Protein AF-A1KTF4-F1 (afdb_monomer)

Sequence (128 aa):
MEKQDNITPPHYRSRAVECIEFTERLNFCMGNAFKYVWRHREKNGAEDLKKARWYLQRQLDSCAVMHLLEPEEYAELMDGLEKCELDDLMQHVLEEILYHAFFESEDSLLAAMCGVSELLKGYGDERT

Mean predicted aligned error: 6.9 Å

Nearest PDB structures (foldseek):
  8dt0-assembly1_A  TM=4.438E-01  e=9.058E-01  synthetic construct
  4epz-assembly1_A  TM=2.533E-01  e=3.432E+00  Bacteroides uniformis ATCC 8492
  3sxz-assembly1_B  TM=2.725E-01  e=6.861E+00  Thermotoga maritima

Organism: Neisseria meningitidis serogroup C / serotype 2a (strain ATCC 700532 / DSM 15464 / FAM18) (NCBI:txid272831)

Radius of gyration: 15.14 Å; Cα contacts (8 Å, |Δi|>4): 137; chains: 1; bounding box: 43×28×47 Å

pLDDT: mean 86.76, std 17.38, range [38.34, 98.5]

Structure (mmCIF, N/CA/C/O backbone):
data_AF-A1KTF4-F1
#
_entry.id   AF-A1KTF4-F1
#
loop_
_atom_site.group_PDB
_atom_site.id
_atom_site.type_symbol
_atom_site.label_atom_id
_atom_site.label_alt_id
_atom_site.label_comp_id
_atom_site.label_asym_id
_atom_site.label_entity_id
_atom_site.label_seq_id
_atom_site.pdbx_PDB_ins_code
_atom_site.Cartn_x
_atom_site.Cartn_y
_atom_site.Cartn_z
_atom_site.occupancy
_atom_site.B_iso_or_equiv
_atom_site.auth_seq_id
_atom_site.auth_comp_id
_atom_site.auth_asym_id
_atom_site.auth_atom_id
_atom_site.pdbx_PDB_model_num
ATOM 1 N N . MET A 1 1 ? -28.112 -9.277 -27.256 1.00 38.34 1 MET A N 1
ATOM 2 C CA . MET A 1 1 ? -28.042 -9.234 -25.782 1.00 38.34 1 MET A CA 1
ATOM 3 C C . MET A 1 1 ? -26.639 -9.654 -25.414 1.00 38.34 1 MET A C 1
ATOM 5 O O . MET A 1 1 ? -26.333 -10.838 -25.483 1.00 38.34 1 MET A O 1
ATOM 9 N N . GLU A 1 2 ? -25.767 -8.683 -25.173 1.00 41.66 2 GLU A N 1
ATOM 10 C CA . GLU A 1 2 ? -24.414 -8.958 -24.695 1.00 41.66 2 GLU A CA 1
ATOM 11 C C . GLU A 1 2 ? -24.505 -9.407 -23.237 1.00 41.66 2 GLU A C 1
ATOM 13 O O . GLU A 1 2 ? -25.275 -8.850 -22.451 1.00 41.66 2 GLU A O 1
ATOM 18 N N . LYS A 1 3 ? -23.805 -10.493 -22.906 1.00 43.25 3 LYS A N 1
ATOM 19 C CA . LYS A 1 3 ? -23.737 -11.006 -21.540 1.00 43.25 3 LYS A CA 1
ATOM 20 C C . LYS A 1 3 ? -22.962 -9.995 -20.704 1.00 43.25 3 LYS A C 1
ATOM 22 O O . LYS A 1 3 ? -21.840 -9.644 -21.043 1.00 43.25 3 LYS A O 1
ATOM 27 N N . GLN A 1 4 ? -23.579 -9.535 -19.626 1.00 43.78 4 GLN A N 1
ATOM 28 C CA . GLN A 1 4 ? -22.914 -8.713 -18.632 1.00 43.78 4 GLN A CA 1
ATOM 29 C C . GLN A 1 4 ? -21.972 -9.609 -17.825 1.00 43.78 4 GLN A C 1
ATOM 31 O O . GLN A 1 4 ? -22.422 -10.412 -17.005 1.00 43.78 4 GLN A O 1
ATOM 36 N N . ASP A 1 5 ? -20.674 -9.499 -18.095 1.00 44.06 5 ASP A N 1
ATOM 37 C CA . ASP A 1 5 ? -19.647 -10.178 -17.317 1.00 44.06 5 ASP A CA 1
ATOM 38 C C . ASP A 1 5 ? -19.582 -9.543 -15.925 1.00 44.06 5 ASP A C 1
ATOM 40 O O . ASP A 1 5 ? -19.057 -8.453 -15.709 1.00 44.06 5 ASP A O 1
ATOM 44 N N . ASN A 1 6 ? -20.142 -10.256 -14.950 1.00 50.16 6 ASN A N 1
ATOM 45 C CA . ASN A 1 6 ? -20.240 -9.865 -13.541 1.00 50.16 6 ASN A CA 1
ATOM 46 C C . ASN A 1 6 ? -18.877 -9.843 -12.807 1.00 50.16 6 ASN A C 1
ATOM 48 O O . ASN A 1 6 ? -18.820 -9.817 -11.581 1.00 50.16 6 ASN A O 1
ATOM 52 N N . ILE A 1 7 ? -17.778 -9.924 -13.560 1.00 58.25 7 ILE A N 1
ATOM 53 C CA . ILE A 1 7 ? -16.398 -9.985 -13.069 1.00 58.25 7 ILE A CA 1
ATOM 54 C C . ILE A 1 7 ? -15.767 -8.578 -13.087 1.00 58.25 7 ILE A C 1
ATOM 56 O O . ILE A 1 7 ? -14.776 -8.341 -12.401 1.00 58.25 7 ILE A O 1
ATOM 60 N N . THR A 1 8 ? -16.383 -7.607 -13.776 1.00 48.34 8 THR A N 1
ATOM 61 C CA . THR A 1 8 ? -15.905 -6.215 -13.836 1.00 48.34 8 THR A CA 1
ATOM 62 C C . THR A 1 8 ? -17.082 -5.247 -13.650 1.00 48.34 8 THR A C 1
ATOM 64 O O . THR A 1 8 ? -17.679 -4.790 -14.627 1.00 48.34 8 THR A O 1
ATOM 67 N N . PRO A 1 9 ? -17.501 -4.948 -12.403 1.00 51.56 9 PRO A N 1
ATOM 68 C CA . PRO A 1 9 ? -18.578 -3.994 -12.163 1.00 51.56 9 PRO A CA 1
ATOM 69 C C . PRO A 1 9 ? -18.222 -2.618 -12.762 1.00 51.56 9 PRO A C 1
ATOM 71 O O . PRO A 1 9 ? -17.093 -2.163 -12.578 1.00 51.56 9 PRO A O 1
ATOM 74 N N . PRO A 1 10 ? -19.164 -1.903 -13.406 1.00 43.50 10 PRO A N 1
ATOM 75 C CA . PRO A 1 10 ? -18.920 -0.623 -14.091 1.00 43.50 10 PRO A CA 1
ATOM 76 C C . PRO A 1 10 ? -18.583 0.560 -13.158 1.00 43.50 10 PRO A C 1
ATOM 78 O O . PRO A 1 10 ? -18.603 1.712 -13.581 1.00 43.50 10 PRO A O 1
ATOM 81 N N . HIS A 1 11 ? -18.274 0.294 -11.889 1.00 48.31 11 HIS A N 1
ATOM 82 C CA . HIS A 1 11 ? -18.048 1.288 -10.837 1.00 48.31 11 HIS A CA 1
ATOM 83 C C . HIS A 1 11 ? -16.564 1.452 -10.467 1.00 48.31 11 HIS A C 1
ATOM 85 O O . HIS A 1 11 ? -16.265 2.137 -9.498 1.00 48.31 11 HIS A O 1
ATOM 91 N N . TYR A 1 12 ? -15.648 0.825 -11.211 1.00 43.69 12 TYR A N 1
ATOM 92 C CA . TYR A 1 12 ? -14.209 0.829 -10.912 1.00 43.69 12 TYR A CA 1
ATOM 93 C C . TYR A 1 12 ? -13.399 1.946 -11.592 1.00 43.69 12 TYR A C 1
ATOM 95 O O . TYR A 1 12 ? -12.274 2.221 -11.193 1.00 43.69 12 TYR A O 1
ATOM 103 N N . ARG A 1 13 ? -14.002 2.705 -12.514 1.00 51.38 13 ARG A N 1
ATOM 104 C CA . ARG A 1 13 ? -13.337 3.836 -13.184 1.00 51.38 13 ARG A CA 1
ATOM 105 C C . ARG A 1 13 ? -13.362 5.130 -12.361 1.00 51.38 13 ARG A C 1
ATOM 107 O O . ARG A 1 13 ? -13.751 6.172 -12.885 1.00 51.38 13 ARG A O 1
ATOM 114 N N . SER A 1 14 ? -13.021 5.082 -11.073 1.00 59.16 14 SER A N 1
ATOM 115 C CA . SER A 1 14 ? -12.800 6.317 -10.299 1.00 59.16 14 SER A CA 1
ATOM 116 C C . SER A 1 14 ? -11.430 6.934 -10.590 1.00 59.16 14 SER A C 1
ATOM 118 O O . SER A 1 14 ? -11.236 8.121 -10.346 1.00 59.16 14 SER A O 1
ATOM 120 N N . ARG A 1 15 ? -10.488 6.147 -11.128 1.00 73.31 15 ARG A N 1
ATOM 121 C CA . ARG A 1 15 ? -9.098 6.549 -11.380 1.00 73.31 15 ARG A CA 1
ATOM 122 C C . ARG A 1 15 ? -8.647 6.172 -12.789 1.00 73.31 15 ARG A C 1
ATOM 124 O O . ARG A 1 15 ? -9.307 5.394 -13.475 1.00 73.31 15 ARG A O 1
ATOM 131 N N . ALA A 1 16 ? -7.525 6.758 -13.209 1.00 77.44 16 ALA A N 1
ATOM 132 C CA . ALA A 1 16 ? -6.927 6.542 -14.527 1.00 77.44 16 ALA A CA 1
ATOM 133 C C . ALA A 1 16 ? -6.431 5.100 -14.742 1.00 77.44 16 ALA A C 1
ATOM 135 O O . ALA A 1 16 ? -6.371 4.648 -15.883 1.00 77.44 16 ALA A O 1
ATOM 136 N N . VAL A 1 17 ? -6.110 4.399 -13.652 1.00 87.12 17 VAL A N 1
ATOM 137 C CA . VAL A 1 17 ? -5.616 3.017 -13.616 1.00 87.12 17 VAL A CA 1
ATOM 138 C C . VAL A 1 17 ? -6.338 2.222 -12.528 1.00 87.12 17 VAL A C 1
ATOM 140 O O . VAL A 1 17 ? -6.842 2.781 -11.548 1.00 87.12 17 VAL A O 1
ATOM 143 N N . GLU A 1 18 ? -6.395 0.907 -12.697 1.00 90.38 18 GLU A N 1
ATOM 144 C CA . GLU A 1 18 ? -7.044 -0.018 -11.777 1.00 90.38 18 GLU A CA 1
ATOM 145 C C . GLU A 1 18 ? -6.076 -0.522 -10.701 1.00 90.38 18 GLU A C 1
ATOM 147 O O . GLU A 1 18 ? -4.905 -0.798 -10.945 1.00 90.38 18 GLU A O 1
ATOM 152 N N . CYS A 1 19 ? -6.591 -0.761 -9.491 1.00 94.12 19 CYS A N 1
ATOM 153 C CA . CYS A 1 19 ? -5.789 -1.284 -8.378 1.00 94.12 19 CYS A CA 1
ATOM 154 C C . CYS A 1 19 ? -5.063 -2.599 -8.721 1.00 94.12 19 CYS A C 1
ATOM 156 O O . CYS A 1 19 ? -3.990 -2.869 -8.180 1.00 94.12 19 CYS A O 1
ATOM 158 N N . ILE A 1 20 ? -5.667 -3.444 -9.566 1.00 94.31 20 ILE A N 1
ATOM 159 C CA . ILE A 1 20 ? -5.103 -4.753 -9.910 1.00 94.31 20 ILE A CA 1
ATOM 160 C C . ILE A 1 20 ? -3.777 -4.624 -10.662 1.00 94.31 20 ILE A C 1
ATOM 162 O O . ILE A 1 20 ? -2.878 -5.409 -10.371 1.00 94.31 20 ILE A O 1
ATOM 166 N N . GLU A 1 21 ? -3.632 -3.592 -11.502 1.00 94.69 21 GLU A N 1
ATOM 167 C CA . GLU A 1 21 ? -2.428 -3.324 -12.301 1.00 94.69 21 GLU A CA 1
ATOM 168 C C . GLU A 1 21 ? -1.198 -3.138 -11.398 1.00 94.69 21 GLU A C 1
ATOM 170 O O . GLU A 1 21 ? -0.097 -3.564 -11.730 1.00 94.69 21 GLU A O 1
ATOM 175 N N . PHE A 1 22 ? -1.386 -2.595 -10.195 1.00 95.69 22 PHE A N 1
ATOM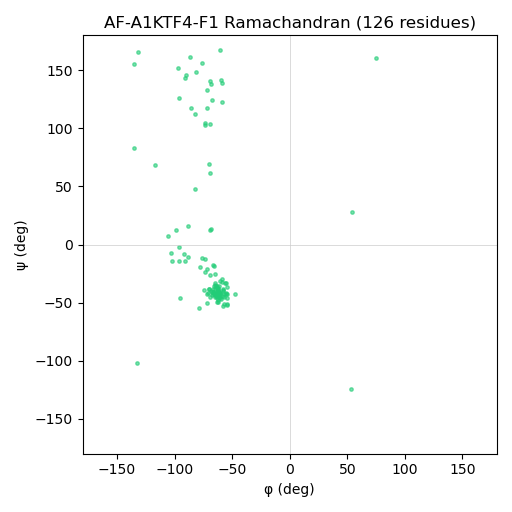 176 C CA . PHE A 1 22 ? -0.331 -2.526 -9.185 1.00 95.69 22 PHE A CA 1
ATOM 177 C C . PHE A 1 22 ? -0.154 -3.866 -8.476 1.00 95.69 22 PHE A C 1
ATOM 179 O O . PHE A 1 22 ? 0.936 -4.423 -8.403 1.00 95.69 22 PHE A O 1
ATOM 186 N N . THR A 1 23 ? -1.241 -4.397 -7.915 1.00 95.94 23 THR A N 1
ATOM 187 C CA . THR A 1 23 ? -1.151 -5.466 -6.910 1.00 95.94 23 THR A CA 1
ATOM 188 C C . THR A 1 23 ? -0.725 -6.820 -7.464 1.00 95.94 23 THR A C 1
ATOM 190 O O . THR A 1 23 ? -0.251 -7.642 -6.687 1.00 95.94 23 THR A O 1
ATOM 193 N N . GLU A 1 24 ? -0.884 -7.062 -8.767 1.00 95.06 24 GLU A N 1
ATOM 194 C CA . GLU A 1 24 ? -0.436 -8.305 -9.407 1.00 95.06 24 GLU A CA 1
ATOM 195 C C . GLU A 1 24 ? 1.088 -8.391 -9.575 1.00 95.06 24 GLU A C 1
ATOM 197 O O . GLU A 1 24 ? 1.626 -9.494 -9.628 1.00 95.06 24 GLU A O 1
ATOM 202 N N . ARG A 1 25 ? 1.775 -7.239 -9.600 1.00 94.81 25 ARG A N 1
ATOM 203 C CA . ARG A 1 25 ? 3.242 -7.124 -9.680 1.00 94.81 25 ARG A CA 1
ATOM 204 C C . ARG A 1 25 ? 3.916 -7.138 -8.305 1.00 94.81 25 ARG A C 1
ATOM 206 O O . ARG A 1 25 ? 5.131 -7.230 -8.193 1.00 94.81 25 ARG A O 1
ATOM 213 N N . LEU A 1 26 ? 3.127 -7.033 -7.238 1.00 94.12 26 LEU A N 1
ATOM 214 C CA . LEU A 1 26 ? 3.619 -6.994 -5.867 1.00 94.12 26 LEU A CA 1
ATOM 215 C C . LEU A 1 26 ? 3.548 -8.377 -5.221 1.00 94.12 26 LEU A C 1
ATOM 217 O O . LEU A 1 26 ? 2.664 -9.189 -5.502 1.00 94.12 26 LEU A O 1
ATOM 221 N N . ASN A 1 27 ? 4.442 -8.623 -4.263 1.00 93.25 27 ASN A N 1
ATOM 222 C CA . ASN A 1 27 ? 4.334 -9.806 -3.417 1.00 93.25 27 ASN A CA 1
ATOM 223 C C . ASN A 1 27 ? 3.010 -9.798 -2.617 1.00 93.25 27 ASN A C 1
ATOM 225 O O . ASN A 1 27 ? 2.318 -8.782 -2.501 1.00 93.25 27 ASN A O 1
ATOM 229 N N . PHE A 1 28 ? 2.660 -10.933 -2.007 1.00 93.75 28 PHE A N 1
ATOM 230 C CA . PHE A 1 28 ? 1.380 -11.075 -1.309 1.00 93.75 28 PHE A CA 1
ATOM 231 C C . PHE A 1 28 ? 1.139 -10.011 -0.223 1.00 93.75 28 PHE A C 1
ATOM 233 O O . PHE A 1 28 ? 0.019 -9.507 -0.108 1.00 93.75 28 PHE A O 1
ATOM 240 N N . CYS A 1 29 ? 2.147 -9.666 0.581 1.00 95.44 29 CYS A N 1
ATOM 241 C CA . CYS A 1 29 ? 1.986 -8.688 1.655 1.00 95.44 29 CYS A CA 1
ATOM 242 C C . CYS A 1 29 ? 1.843 -7.270 1.097 1.00 95.44 29 CYS A C 1
ATOM 244 O O . CYS A 1 29 ? 0.866 -6.592 1.423 1.00 95.44 29 CYS A O 1
ATOM 246 N N . MET A 1 30 ? 2.745 -6.858 0.205 1.00 96.12 30 MET A N 1
ATOM 247 C CA . MET A 1 30 ? 2.745 -5.515 -0.377 1.00 96.12 30 MET A CA 1
ATOM 248 C C . MET A 1 30 ? 1.518 -5.277 -1.256 1.00 96.12 30 MET A C 1
ATOM 250 O O . MET A 1 30 ? 0.857 -4.251 -1.113 1.00 96.12 30 MET A O 1
ATOM 254 N N . GLY A 1 31 ? 1.117 -6.257 -2.070 1.00 96.62 31 GLY A N 1
ATOM 255 C CA . GLY A 1 31 ? -0.098 -6.175 -2.880 1.00 96.62 31 GLY A CA 1
ATOM 256 C C . GLY A 1 31 ? -1.363 -6.053 -2.028 1.00 96.62 31 GLY A C 1
ATOM 257 O O . GLY A 1 31 ? -2.261 -5.267 -2.337 1.00 96.62 31 GLY A O 1
ATOM 258 N N . ASN A 1 32 ? -1.447 -6.770 -0.902 1.00 98.00 32 ASN A N 1
ATOM 259 C CA . ASN A 1 32 ? -2.572 -6.592 0.013 1.00 98.00 32 ASN A CA 1
ATOM 260 C C . ASN A 1 32 ? -2.536 -5.230 0.715 1.00 98.00 32 ASN A C 1
ATOM 262 O O . ASN A 1 32 ? -3.5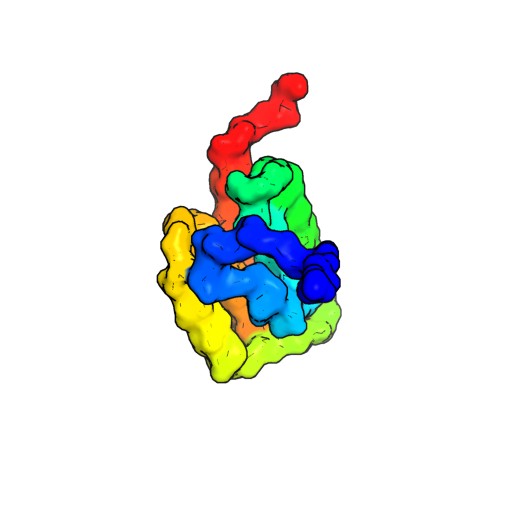80 -4.581 0.780 1.00 98.00 32 ASN A O 1
ATOM 266 N N . ALA A 1 33 ? -1.379 -4.790 1.215 1.00 98.25 33 ALA A N 1
ATOM 267 C CA . ALA A 1 33 ? -1.239 -3.479 1.841 1.00 98.25 33 ALA A CA 1
ATOM 268 C C . ALA A 1 33 ? -1.664 -2.357 0.883 1.00 98.25 33 ALA A C 1
ATOM 270 O O . ALA A 1 33 ? -2.561 -1.580 1.222 1.00 98.25 33 ALA A O 1
ATOM 271 N N . PHE A 1 34 ? -1.121 -2.361 -0.339 1.00 98.31 34 PHE A N 1
ATOM 272 C CA . PHE A 1 34 ? -1.458 -1.420 -1.405 1.00 98.31 34 PHE A CA 1
ATOM 273 C C . PHE A 1 34 ? -2.963 -1.406 -1.673 1.00 98.31 34 PHE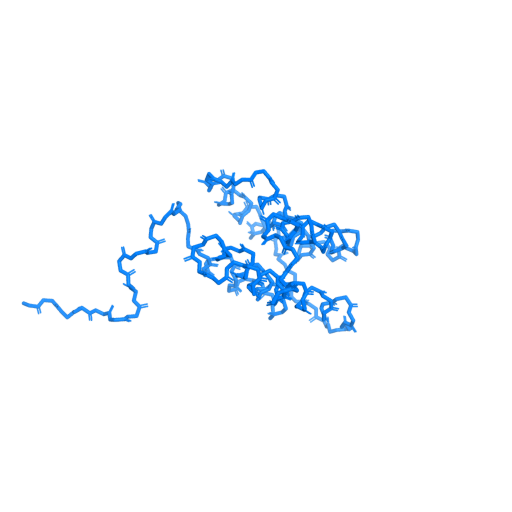 A C 1
ATOM 275 O O . PHE A 1 34 ? -3.601 -0.362 -1.600 1.00 98.31 34 PHE A O 1
ATOM 282 N N . LYS A 1 35 ? -3.569 -2.580 -1.894 1.00 97.94 35 LYS A N 1
ATOM 283 C CA . LYS A 1 35 ? -5.012 -2.725 -2.143 1.00 97.94 35 LYS A CA 1
ATOM 284 C C . LYS A 1 35 ? -5.873 -2.097 -1.051 1.00 97.94 35 LYS A C 1
ATOM 286 O O . LYS A 1 35 ? -6.914 -1.508 -1.344 1.00 97.94 35 LYS A O 1
ATOM 291 N N . TYR A 1 36 ? -5.506 -2.293 0.211 1.00 98.38 36 TYR A N 1
ATOM 292 C CA . TYR A 1 36 ? -6.299 -1.780 1.319 1.00 98.38 36 TYR A CA 1
ATOM 293 C C . TYR A 1 36 ? -6.149 -0.266 1.476 1.00 98.38 36 TYR A C 1
ATOM 295 O O . TYR A 1 36 ? -7.159 0.411 1.657 1.00 98.38 36 TYR A O 1
ATOM 303 N N . VAL A 1 37 ? -4.941 0.282 1.299 1.00 98.12 37 VAL A N 1
ATOM 304 C CA . VAL A 1 37 ? -4.755 1.739 1.196 1.00 98.12 37 VAL A CA 1
ATOM 305 C C . VAL A 1 37 ? -5.534 2.283 -0.004 1.00 98.12 37 VAL A C 1
ATOM 307 O O . VAL A 1 37 ? -6.280 3.242 0.139 1.00 98.12 37 VAL A O 1
ATOM 310 N N . TRP A 1 38 ? -5.483 1.629 -1.164 1.00 96.62 38 TRP A N 1
ATOM 311 C CA . TRP A 1 38 ? -6.192 2.047 -2.376 1.00 96.62 38 TRP A CA 1
ATOM 312 C C . TRP A 1 38 ? -7.705 2.220 -2.175 1.00 96.62 38 TRP A C 1
ATOM 314 O O . TRP A 1 38 ? -8.299 3.177 -2.675 1.00 96.62 38 TRP A O 1
ATOM 324 N N . ARG A 1 39 ? -8.330 1.281 -1.457 1.00 95.19 39 ARG A N 1
ATOM 325 C CA . ARG A 1 39 ? -9.791 1.142 -1.342 1.00 95.19 39 ARG A CA 1
ATOM 326 C C . ARG A 1 39 ? -10.414 1.895 -0.174 1.00 95.19 39 ARG A C 1
ATOM 328 O O . ARG A 1 39 ? -11.637 2.017 -0.147 1.00 95.19 39 ARG A O 1
ATOM 335 N N . HIS A 1 40 ? -9.618 2.352 0.791 1.00 95.12 40 HIS A N 1
ATOM 336 C CA . HIS A 1 40 ? -10.147 2.757 2.092 1.00 95.12 40 HIS A CA 1
ATOM 337 C C . HIS A 1 40 ? -11.208 3.870 1.996 1.00 95.12 40 HIS A C 1
ATOM 339 O O . HIS A 1 40 ? -12.239 3.777 2.655 1.00 95.12 40 HIS A O 1
ATOM 345 N N . ARG A 1 41 ? -11.028 4.857 1.107 1.00 90.75 41 ARG A N 1
ATOM 346 C CA . ARG A 1 41 ? -12.001 5.948 0.898 1.00 90.75 41 ARG A CA 1
ATOM 347 C C . ARG A 1 41 ? -13.309 5.513 0.235 1.00 90.75 41 ARG A C 1
ATOM 349 O O . ARG A 1 41 ? -14.329 6.164 0.417 1.00 90.75 41 ARG A O 1
ATOM 356 N N . GLU A 1 42 ? -13.278 4.440 -0.546 1.00 89.75 42 GLU A N 1
ATOM 357 C CA . GLU A 1 42 ? -14.409 4.001 -1.372 1.00 89.75 42 GLU A CA 1
ATOM 358 C C . GLU A 1 42 ? -15.169 2.823 -0.754 1.00 89.75 42 GLU A C 1
ATOM 360 O O . GLU A 1 42 ? -16.251 2.466 -1.221 1.00 89.75 42 GLU A O 1
ATOM 365 N N . LYS A 1 43 ? -14.577 2.164 0.250 1.00 90.44 43 LYS A N 1
ATOM 366 C CA . LYS A 1 43 ? -15.090 0.910 0.806 1.00 90.44 43 LYS A CA 1
ATOM 367 C C . LYS A 1 43 ? -15.134 0.924 2.327 1.00 90.44 43 LYS A C 1
ATOM 369 O O . LYS A 1 43 ? -16.068 1.486 2.883 1.00 90.44 43 LYS A O 1
ATOM 374 N N . ASN A 1 44 ? -14.182 0.279 3.005 1.00 92.88 44 ASN A N 1
ATOM 375 C CA . ASN A 1 44 ? -14.341 -0.042 4.428 1.00 92.88 44 ASN A CA 1
ATOM 376 C C . ASN A 1 44 ? -13.631 0.945 5.373 1.00 92.88 44 ASN A C 1
ATOM 378 O O . ASN A 1 44 ? -13.469 0.640 6.555 1.00 92.88 44 ASN A O 1
ATOM 382 N N . GLY A 1 45 ? -13.167 2.099 4.877 1.00 95.06 45 GLY A N 1
ATOM 383 C CA . GLY A 1 45 ? -12.576 3.155 5.702 1.00 95.06 45 GLY A CA 1
ATOM 384 C C . GLY A 1 45 ? -11.440 2.657 6.594 1.00 95.06 45 GLY A C 1
ATOM 385 O O . GLY A 1 45 ? -10.475 2.040 6.132 1.00 95.06 45 GLY A O 1
ATOM 386 N N . ALA A 1 46 ? -11.586 2.893 7.899 1.00 96.69 46 ALA A N 1
ATOM 387 C CA . ALA A 1 46 ? -10.621 2.501 8.919 1.00 96.69 46 ALA A CA 1
ATOM 388 C C . ALA A 1 46 ? -10.305 0.995 8.929 1.00 96.69 46 ALA A C 1
ATOM 390 O O . ALA A 1 46 ? -9.171 0.618 9.226 1.00 96.69 46 ALA A O 1
ATOM 391 N N . GLU A 1 47 ? -11.261 0.119 8.600 1.00 97.19 47 GLU A N 1
ATOM 392 C C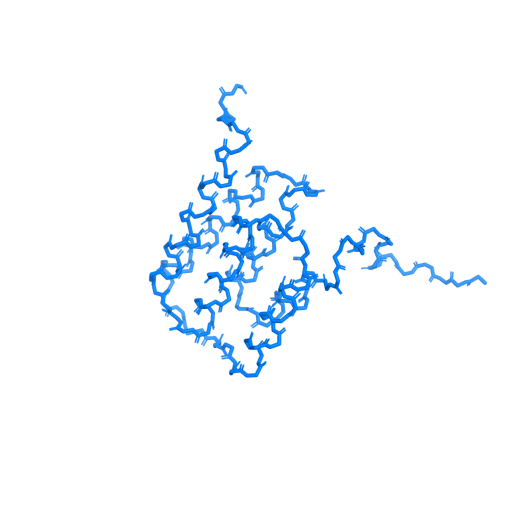A . GLU A 1 47 ? -11.023 -1.330 8.594 1.00 97.19 47 GLU A CA 1
ATOM 393 C C . GLU A 1 47 ? -10.009 -1.732 7.516 1.00 97.19 47 GLU A C 1
ATOM 395 O O . GLU A 1 47 ? -9.125 -2.555 7.770 1.00 97.19 47 GLU A O 1
ATOM 400 N N . ASP A 1 48 ? -10.093 -1.126 6.329 1.00 98.12 48 ASP A N 1
ATOM 401 C CA . ASP A 1 48 ? -9.117 -1.368 5.269 1.00 98.12 48 ASP A CA 1
ATOM 402 C C . ASP A 1 48 ? -7.732 -0.864 5.715 1.00 98.12 48 ASP A C 1
ATOM 404 O O . ASP A 1 48 ? -6.762 -1.613 5.651 1.00 98.12 48 ASP A O 1
ATOM 408 N N . LEU A 1 49 ? -7.622 0.329 6.305 1.00 98.38 49 LEU A N 1
ATOM 409 C CA . LEU A 1 49 ? -6.334 0.832 6.807 1.00 98.38 49 LEU A CA 1
ATOM 410 C C . LEU A 1 49 ? -5.736 -0.035 7.935 1.00 98.38 49 LEU A C 1
ATOM 412 O O . LEU A 1 49 ? -4.527 -0.277 7.960 1.00 98.38 49 LEU A O 1
ATOM 416 N N . LYS A 1 50 ? -6.566 -0.577 8.837 1.00 98.12 50 LYS A N 1
ATOM 417 C CA . LYS A 1 50 ? -6.131 -1.552 9.858 1.00 98.12 50 LYS A CA 1
ATOM 418 C C . LYS A 1 50 ? -5.552 -2.812 9.203 1.00 98.12 50 LYS A C 1
ATOM 420 O O . LYS A 1 50 ? -4.509 -3.305 9.637 1.00 98.12 50 LYS A O 1
ATOM 425 N N . LYS A 1 51 ? -6.181 -3.311 8.131 1.00 98.31 51 LYS A N 1
ATOM 426 C CA . LYS A 1 51 ? -5.657 -4.439 7.342 1.00 98.31 51 LYS A CA 1
ATOM 427 C C . LYS A 1 51 ? -4.366 -4.069 6.621 1.00 98.31 51 LYS A C 1
ATOM 429 O O . LYS A 1 51 ? -3.431 -4.862 6.659 1.00 98.31 51 LYS A O 1
ATOM 434 N N . ALA A 1 52 ? -4.278 -2.880 6.023 1.00 98.50 52 ALA A N 1
ATOM 435 C CA . ALA A 1 52 ? -3.056 -2.405 5.376 1.00 98.50 52 ALA A CA 1
ATOM 436 C C . ALA A 1 52 ? -1.870 -2.450 6.347 1.00 98.50 52 ALA A C 1
ATOM 438 O O . ALA A 1 52 ? -0.865 -3.100 6.065 1.00 98.50 52 ALA A O 1
ATOM 439 N N . ARG A 1 53 ? -2.039 -1.872 7.544 1.00 98.25 53 ARG 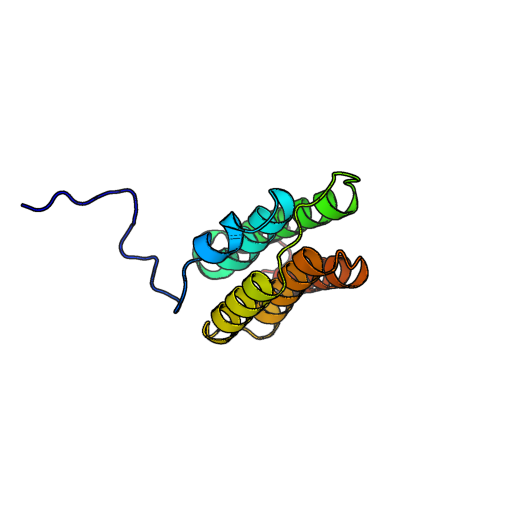A N 1
ATOM 440 C CA . ARG A 1 53 ? -1.023 -1.912 8.603 1.00 98.25 53 ARG A CA 1
ATOM 441 C C . ARG A 1 53 ? -0.635 -3.341 8.986 1.00 98.25 53 ARG A C 1
ATOM 443 O O . ARG A 1 53 ? 0.545 -3.616 9.172 1.00 98.25 53 ARG A O 1
ATOM 450 N N . TRP A 1 54 ? -1.606 -4.246 9.107 1.00 97.50 54 TRP A N 1
ATOM 451 C CA . TRP A 1 54 ? -1.339 -5.650 9.434 1.00 97.50 54 TRP A CA 1
ATOM 452 C C . TRP A 1 54 ? -0.459 -6.338 8.382 1.00 97.50 54 TRP A C 1
ATOM 454 O O . TRP A 1 54 ? 0.465 -7.063 8.740 1.00 97.50 54 TRP A O 1
ATOM 464 N N . TYR A 1 55 ? -0.705 -6.088 7.093 1.00 97.69 55 TYR A N 1
ATOM 465 C CA . TYR A 1 55 ? 0.119 -6.642 6.016 1.00 97.69 55 TYR A CA 1
ATOM 466 C C . TYR A 1 55 ? 1.523 -6.030 5.963 1.00 97.69 55 TYR A C 1
ATOM 468 O O . TYR A 1 55 ? 2.478 -6.774 5.754 1.00 97.69 55 TYR A O 1
ATOM 476 N N . LEU A 1 56 ? 1.667 -4.724 6.216 1.00 97.12 56 LEU A N 1
ATOM 477 C CA . LEU A 1 56 ? 2.983 -4.074 6.311 1.00 97.12 56 LEU A CA 1
ATOM 478 C C . LEU A 1 56 ? 3.802 -4.626 7.487 1.00 97.12 56 LEU A C 1
ATOM 480 O O . LEU A 1 56 ? 4.970 -4.956 7.319 1.00 97.12 56 LEU A O 1
ATOM 484 N N . GLN A 1 57 ? 3.177 -4.830 8.652 1.00 96.62 57 GLN A N 1
ATOM 485 C CA . GLN A 1 57 ? 3.847 -5.465 9.791 1.00 96.62 57 GLN A CA 1
ATOM 486 C C . GLN A 1 57 ? 4.314 -6.883 9.446 1.00 96.62 57 GLN A C 1
ATOM 488 O O . GLN A 1 57 ? 5.432 -7.266 9.763 1.00 96.62 57 GLN A O 1
ATOM 493 N N . ARG A 1 58 ? 3.486 -7.663 8.745 1.00 94.88 58 ARG A N 1
ATOM 494 C CA . ARG A 1 58 ? 3.887 -9.001 8.294 1.00 94.88 58 ARG A CA 1
ATOM 495 C C . ARG A 1 58 ? 5.026 -8.981 7.287 1.00 94.88 58 ARG A C 1
ATOM 497 O O . ARG A 1 58 ? 5.786 -9.940 7.260 1.00 94.88 58 ARG A O 1
ATOM 504 N N . GLN A 1 59 ? 5.102 -7.955 6.441 1.00 93.88 59 GLN A N 1
ATOM 505 C CA . GLN A 1 59 ? 6.246 -7.768 5.557 1.00 93.88 59 GLN A CA 1
ATOM 506 C C . GLN A 1 59 ? 7.513 -7.532 6.385 1.00 93.88 59 GLN A C 1
ATOM 508 O O . GLN A 1 59 ? 8.513 -8.194 6.134 1.00 93.88 59 GLN A O 1
ATOM 513 N N . LEU A 1 60 ? 7.440 -6.669 7.403 1.00 93.06 60 LEU A N 1
ATOM 514 C CA . LEU A 1 60 ? 8.563 -6.361 8.292 1.00 93.06 60 LEU A CA 1
ATOM 515 C C . LEU A 1 60 ? 9.040 -7.596 9.073 1.00 93.06 60 LEU A C 1
ATOM 517 O O . LEU A 1 60 ? 10.235 -7.829 9.210 1.00 93.06 60 LEU A O 1
ATOM 521 N N . ASP A 1 61 ? 8.102 -8.418 9.545 1.00 92.19 61 ASP A N 1
ATOM 522 C CA . ASP A 1 61 ? 8.403 -9.627 10.321 1.00 92.19 61 ASP A CA 1
ATOM 523 C C . ASP A 1 61 ? 8.906 -10.800 9.448 1.00 92.19 61 ASP A C 1
ATOM 525 O O . ASP A 1 61 ? 9.337 -11.832 9.970 1.00 92.19 61 ASP A O 1
ATOM 529 N N . SER A 1 62 ? 8.794 -10.701 8.120 1.00 84.81 62 SER A N 1
ATOM 530 C CA . SER A 1 62 ? 9.050 -11.806 7.194 1.00 84.81 62 SER A CA 1
ATOM 531 C C . SER A 1 62 ? 10.471 -11.770 6.633 1.00 84.81 62 SER A C 1
ATOM 533 O O . SER A 1 62 ? 10.862 -10.817 5.975 1.00 84.81 62 SER A O 1
ATOM 535 N N . CYS A 1 63 ? 11.211 -12.878 6.768 1.00 63.81 63 CYS A N 1
ATOM 536 C CA . CYS A 1 63 ? 12.482 -13.106 6.059 1.00 63.81 63 CYS A CA 1
ATOM 537 C C . CYS A 1 63 ? 12.302 -13.766 4.674 1.00 63.81 63 CYS A C 1
ATOM 539 O O . CYS A 1 63 ? 13.241 -14.370 4.152 1.00 63.81 63 CYS A O 1
ATOM 541 N N . ALA A 1 64 ? 11.087 -13.772 4.115 1.00 61.62 64 ALA A N 1
ATOM 542 C CA . ALA A 1 64 ? 10.823 -14.425 2.835 1.00 61.62 64 ALA A CA 1
ATOM 543 C C . ALA A 1 64 ? 11.514 -13.692 1.678 1.00 61.62 64 ALA A C 1
ATOM 545 O O . ALA A 1 64 ? 11.475 -12.468 1.602 1.00 61.62 64 ALA A O 1
ATOM 546 N N . VAL A 1 65 ? 12.089 -14.469 0.756 1.00 60.78 65 VAL A N 1
ATOM 547 C CA . VAL A 1 65 ? 12.665 -13.958 -0.493 1.00 60.78 65 VAL A CA 1
ATOM 548 C C . VAL A 1 65 ? 11.575 -13.232 -1.277 1.00 60.78 65 VAL A C 1
ATOM 550 O O . VAL A 1 65 ? 10.529 -13.818 -1.574 1.00 60.78 65 VAL A O 1
ATOM 553 N N . MET A 1 66 ? 11.816 -11.961 -1.584 1.00 65.69 66 MET A N 1
ATOM 554 C CA . MET A 1 66 ? 10.899 -11.132 -2.350 1.00 65.69 66 MET A CA 1
ATOM 555 C C . MET A 1 66 ? 11.224 -11.228 -3.841 1.00 65.69 66 MET A C 1
ATOM 557 O O . MET A 1 66 ? 12.383 -11.319 -4.239 1.00 65.69 66 MET A O 1
ATOM 561 N N . HIS A 1 67 ? 10.185 -11.222 -4.674 1.00 72.31 67 HIS A N 1
ATOM 562 C CA . HIS A 1 67 ? 10.346 -10.806 -6.059 1.00 72.31 67 HIS A CA 1
ATOM 563 C C . HIS A 1 67 ? 10.279 -9.283 -6.053 1.00 72.31 67 HIS A C 1
ATOM 565 O O . HIS A 1 67 ? 9.242 -8.727 -5.680 1.00 72.31 67 HIS A O 1
ATOM 571 N N . LEU A 1 68 ? 11.407 -8.650 -6.355 1.00 85.50 68 LEU A N 1
ATOM 572 C CA . LEU A 1 68 ? 11.480 -7.206 -6.500 1.00 85.50 68 LEU A CA 1
ATOM 573 C C . LEU A 1 68 ? 10.999 -6.808 -7.876 1.00 85.50 68 LEU A C 1
ATOM 575 O O . LEU A 1 68 ? 11.168 -7.563 -8.832 1.00 85.50 68 LEU A O 1
ATOM 579 N N . LEU A 1 69 ? 10.404 -5.623 -7.931 1.00 92.94 69 LEU A N 1
ATOM 580 C CA . LEU A 1 69 ? 10.076 -4.987 -9.195 1.00 92.94 69 LEU A CA 1
ATOM 581 C C . LEU A 1 69 ? 11.364 -4.772 -9.994 1.00 92.94 69 LEU A C 1
ATOM 583 O O . LEU A 1 69 ? 12.397 -4.396 -9.436 1.00 92.94 69 LEU A O 1
ATOM 587 N N . GLU A 1 70 ? 11.297 -4.959 -11.303 1.00 95.19 70 GLU A N 1
ATOM 588 C CA . GLU A 1 70 ? 12.348 -4.471 -12.190 1.00 95.19 70 GLU A CA 1
ATOM 589 C C . GLU A 1 70 ? 12.210 -2.943 -12.378 1.00 95.19 70 GLU A C 1
ATOM 591 O O . GLU A 1 70 ? 11.115 -2.389 -12.201 1.00 95.19 70 GLU A O 1
ATOM 596 N N . PRO A 1 71 ? 13.289 -2.214 -12.732 1.00 96.25 71 PRO A N 1
ATOM 597 C CA . PRO A 1 71 ? 13.254 -0.754 -12.854 1.00 96.25 71 PRO A CA 1
ATOM 598 C C . PRO A 1 71 ? 12.158 -0.229 -13.791 1.00 96.25 71 PRO A C 1
ATOM 600 O O . PRO A 1 71 ? 11.555 0.811 -13.517 1.00 96.25 71 PRO A O 1
ATOM 603 N N . GLU A 1 72 ? 11.883 -0.941 -14.885 1.00 96.44 72 GLU A N 1
ATOM 604 C CA . GLU A 1 72 ? 10.838 -0.585 -15.844 1.00 96.44 72 GLU A CA 1
ATOM 605 C C . GLU A 1 72 ? 9.433 -0.747 -15.251 1.00 96.44 72 GLU A C 1
ATOM 607 O O . GLU A 1 72 ? 8.579 0.111 -15.469 1.00 96.44 72 GLU A O 1
ATOM 612 N N . GLU A 1 73 ? 9.202 -1.804 -14.466 1.00 95.44 73 GLU A N 1
ATOM 613 C CA . GLU A 1 73 ? 7.921 -2.041 -13.791 1.00 95.44 73 GLU A CA 1
ATOM 614 C C . GLU A 1 73 ? 7.677 -0.985 -12.715 1.00 95.44 73 GLU A C 1
ATOM 616 O O . GLU A 1 73 ? 6.585 -0.427 -12.625 1.00 95.44 73 GLU A O 1
ATOM 621 N N . TYR A 1 74 ? 8.704 -0.661 -11.924 1.00 96.81 74 TYR A N 1
ATOM 622 C CA . TYR A 1 74 ? 8.619 0.404 -10.928 1.00 96.81 74 TYR A CA 1
ATOM 623 C C . TYR A 1 74 ? 8.285 1.754 -11.578 1.00 96.81 74 TYR A C 1
ATOM 625 O O . TYR A 1 74 ? 7.375 2.447 -11.122 1.00 96.81 74 TYR A O 1
ATOM 633 N N . ALA A 1 75 ? 8.971 2.114 -12.668 1.00 97.00 75 ALA A N 1
ATOM 634 C CA . ALA A 1 75 ? 8.713 3.359 -13.387 1.00 97.00 75 ALA A CA 1
ATOM 635 C C . ALA A 1 75 ? 7.286 3.420 -13.962 1.00 97.00 75 ALA A C 1
ATOM 637 O O . ALA A 1 75 ? 6.629 4.454 -13.842 1.00 97.00 75 ALA A O 1
ATOM 638 N N . GLU A 1 76 ? 6.794 2.319 -14.542 1.00 96.25 76 GLU A N 1
ATOM 639 C CA . GLU A 1 76 ? 5.422 2.210 -15.057 1.00 96.25 76 GLU A CA 1
ATOM 640 C C . GLU A 1 76 ? 4.385 2.418 -13.943 1.00 96.25 76 GLU A C 1
ATOM 642 O O . GLU A 1 76 ? 3.438 3.190 -14.105 1.00 96.25 76 GLU A O 1
ATOM 647 N N . LEU A 1 77 ? 4.578 1.773 -12.789 1.00 96.50 77 LEU A N 1
ATOM 648 C CA . LEU A 1 77 ? 3.661 1.891 -11.658 1.00 96.50 77 LEU A CA 1
ATOM 649 C C . LEU A 1 77 ? 3.668 3.298 -11.050 1.00 96.50 77 LEU A C 1
ATOM 651 O O . LEU A 1 77 ? 2.601 3.823 -10.737 1.00 96.50 77 LEU A O 1
ATOM 655 N N . MET A 1 78 ? 4.832 3.935 -10.914 1.00 96.19 78 MET A N 1
ATOM 656 C CA . MET A 1 78 ? 4.922 5.304 -10.393 1.00 96.19 78 MET A CA 1
ATOM 657 C C . MET A 1 78 ? 4.227 6.317 -11.315 1.00 96.19 78 MET A C 1
ATOM 659 O O . MET A 1 78 ? 3.434 7.124 -10.835 1.00 96.19 78 MET A O 1
ATOM 663 N N . ASP A 1 79 ? 4.437 6.229 -12.633 1.00 95.00 79 ASP A N 1
ATOM 664 C CA . ASP A 1 79 ? 3.731 7.062 -13.624 1.00 95.00 79 ASP A CA 1
ATOM 665 C C . ASP A 1 79 ? 2.210 6.809 -13.604 1.00 95.00 79 ASP A C 1
ATOM 667 O O . ASP A 1 79 ? 1.404 7.736 -13.706 1.00 95.00 79 ASP A O 1
ATOM 671 N N . GLY A 1 80 ? 1.791 5.554 -13.410 1.00 93.56 80 GLY A N 1
ATOM 672 C CA . GLY A 1 80 ? 0.383 5.208 -13.207 1.00 93.56 80 GLY A CA 1
ATOM 673 C C . GLY A 1 80 ? -0.214 5.836 -11.943 1.00 93.56 80 GLY A C 1
ATOM 674 O O . GLY A 1 80 ? -1.358 6.302 -11.961 1.00 93.56 80 GLY A O 1
ATOM 675 N N . LEU A 1 81 ? 0.551 5.871 -10.849 1.00 93.38 81 LEU A N 1
ATOM 676 C CA . LEU A 1 81 ? 0.116 6.442 -9.577 1.00 93.38 81 LEU A CA 1
ATOM 677 C C . LEU A 1 81 ? 0.006 7.970 -9.640 1.00 93.38 81 LEU A C 1
ATOM 679 O O . LEU A 1 81 ? -0.991 8.506 -9.169 1.00 93.38 81 LEU A O 1
ATOM 683 N N . GLU A 1 82 ? 0.956 8.654 -10.285 1.00 91.25 82 GLU A N 1
ATOM 684 C CA . GLU A 1 82 ? 0.939 10.116 -10.475 1.00 91.25 82 GLU A CA 1
ATOM 685 C C . GLU A 1 82 ? -0.290 10.586 -11.274 1.00 91.25 82 GLU A C 1
ATOM 687 O O . GLU A 1 82 ? -0.843 11.659 -11.037 1.00 91.25 82 GLU A O 1
ATOM 692 N N . LYS A 1 83 ? -0.778 9.752 -12.199 1.00 90.38 83 LYS A N 1
ATOM 693 C CA . LYS A 1 83 ? -2.007 10.018 -12.967 1.00 90.38 83 LYS A CA 1
ATOM 694 C C . LYS A 1 83 ? -3.286 9.841 -12.152 1.00 90.38 83 LYS A C 1
ATOM 696 O O . LYS A 1 83 ? -4.365 10.209 -12.622 1.00 90.38 83 LYS A O 1
ATOM 701 N N . CYS A 1 84 ? -3.201 9.241 -10.969 1.00 83.44 84 CYS A N 1
ATOM 702 C CA . CYS A 1 84 ? -4.324 9.150 -10.055 1.00 83.44 84 CYS A CA 1
ATOM 703 C C . CYS A 1 84 ? -4.356 10.423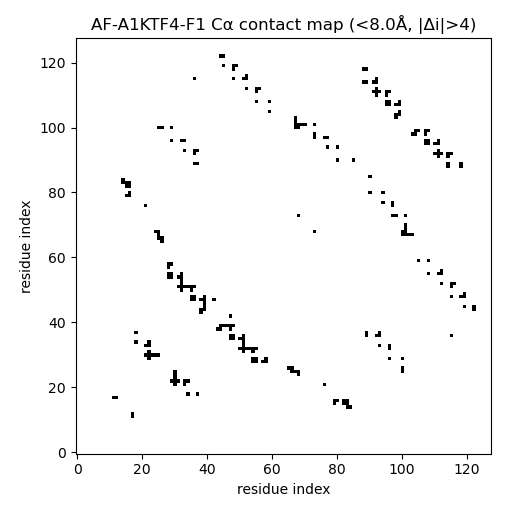 -9.208 1.00 83.44 84 CYS A C 1
ATOM 705 O O . CYS A 1 84 ? -3.440 10.671 -8.438 1.00 83.44 84 CYS A O 1
ATOM 707 N N . GLU A 1 85 ? -5.423 11.214 -9.311 1.00 82.81 85 GLU A N 1
ATOM 708 C CA . GLU A 1 85 ? -5.645 12.410 -8.482 1.00 82.81 85 GLU A CA 1
ATOM 709 C C . GLU A 1 85 ? -5.959 12.014 -7.0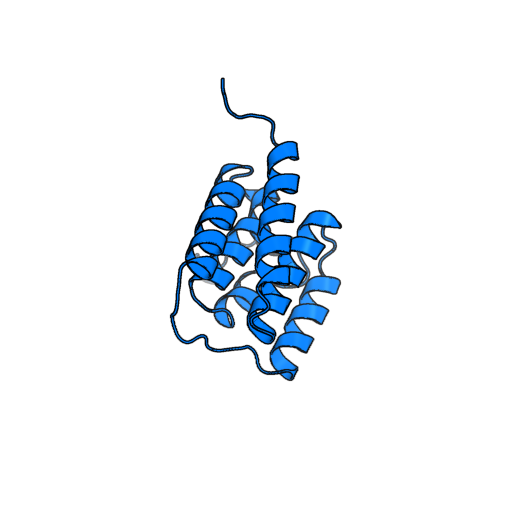21 1.00 82.81 85 GLU A C 1
ATOM 711 O O . GLU A 1 85 ? -7.098 12.092 -6.552 1.00 82.81 85 GLU A O 1
ATOM 716 N N . LEU A 1 86 ? -4.959 11.485 -6.317 1.00 88.69 86 LEU A N 1
ATOM 717 C CA . LEU A 1 86 ? -5.046 11.012 -4.940 1.00 88.69 86 LEU A CA 1
ATOM 718 C C . LEU A 1 86 ? -4.804 12.154 -3.952 1.00 88.69 86 LEU A C 1
ATOM 720 O O . LEU A 1 86 ? -4.226 13.182 -4.284 1.00 88.69 86 LEU A O 1
ATOM 724 N N . ASP A 1 87 ? -5.228 11.964 -2.703 1.00 90.94 87 ASP A N 1
ATOM 725 C CA . ASP A 1 87 ? -4.776 12.841 -1.628 1.00 90.94 87 ASP A CA 1
ATOM 726 C C . ASP A 1 87 ? -3.287 12.626 -1.334 1.00 90.94 87 ASP A C 1
ATOM 728 O O . ASP A 1 87 ? -2.834 11.483 -1.284 1.00 90.94 87 ASP A O 1
ATOM 732 N N . ASP A 1 88 ? -2.561 13.716 -1.069 1.00 94.00 88 ASP A N 1
ATOM 733 C CA . ASP A 1 88 ? -1.100 13.733 -0.890 1.00 94.00 88 ASP A CA 1
ATOM 734 C C . ASP A 1 88 ? -0.588 12.631 0.051 1.00 94.00 88 ASP A C 1
ATOM 736 O O . ASP A 1 88 ? 0.403 11.958 -0.227 1.00 94.00 88 ASP A O 1
ATOM 740 N N . LEU A 1 89 ? -1.284 12.411 1.171 1.00 96.38 89 LEU A N 1
ATOM 741 C CA . LEU A 1 89 ? -0.890 11.415 2.163 1.00 96.38 89 LEU A CA 1
ATOM 742 C C . LEU A 1 89 ? -1.119 9.981 1.668 1.00 96.38 89 LEU A C 1
ATOM 744 O O . LEU A 1 89 ? -0.275 9.113 1.882 1.00 96.38 89 LEU A O 1
ATOM 748 N N . MET A 1 90 ? -2.253 9.711 1.021 1.00 96.06 90 MET A N 1
ATOM 749 C CA . MET A 1 90 ? -2.509 8.411 0.409 1.00 96.06 90 MET A CA 1
ATOM 750 C C . MET A 1 90 ? -1.530 8.123 -0.725 1.00 96.06 90 MET A C 1
ATOM 752 O O . MET A 1 90 ? -1.036 6.998 -0.799 1.00 96.06 90 MET A O 1
ATOM 756 N N . GLN A 1 91 ? -1.243 9.113 -1.574 1.00 96.44 91 GLN A 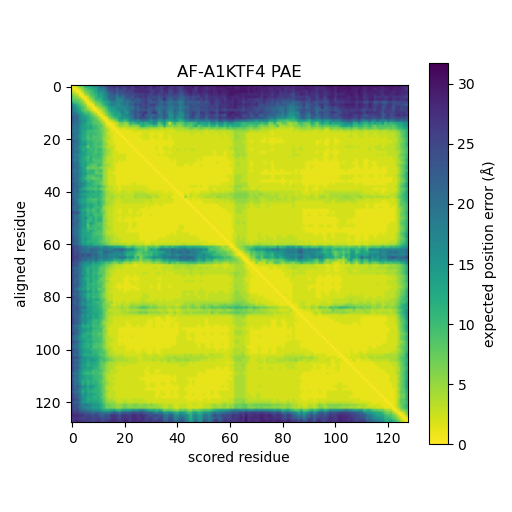N 1
ATOM 757 C CA . GLN A 1 91 ? -0.250 8.983 -2.634 1.00 96.44 91 GLN A CA 1
ATOM 758 C C . GLN A 1 91 ? 1.110 8.619 -2.044 1.00 96.44 91 GLN A C 1
ATOM 760 O O . GLN A 1 91 ? 1.653 7.577 -2.395 1.00 96.44 91 GLN A O 1
ATOM 765 N N . HIS A 1 92 ? 1.586 9.388 -1.063 1.00 97.94 92 HIS A N 1
ATOM 766 C CA . HIS A 1 92 ? 2.851 9.120 -0.384 1.00 97.94 92 HIS A CA 1
ATOM 767 C C . HIS A 1 92 ? 2.921 7.695 0.191 1.00 97.94 92 HIS A C 1
ATOM 769 O O . HIS A 1 92 ? 3.894 6.984 -0.030 1.00 97.94 92 HIS A O 1
ATOM 775 N N . VAL A 1 93 ? 1.871 7.218 0.871 1.00 98.50 93 VAL A N 1
ATOM 776 C CA . VAL A 1 93 ? 1.850 5.842 1.403 1.00 98.50 93 VAL A CA 1
ATOM 777 C C . VAL A 1 93 ? 1.963 4.790 0.297 1.00 98.50 93 VAL A C 1
ATOM 779 O O . VAL A 1 93 ? 2.631 3.773 0.485 1.00 98.50 93 VAL A O 1
ATOM 782 N N . LEU A 1 94 ? 1.286 4.992 -0.834 1.00 98.31 94 LEU A N 1
ATOM 783 C CA . LEU A 1 94 ? 1.339 4.060 -1.960 1.00 98.31 94 LEU A CA 1
ATOM 784 C C . LEU A 1 94 ? 2.709 4.095 -2.655 1.00 98.31 94 LEU A C 1
ATOM 786 O O . LEU A 1 94 ? 3.221 3.031 -2.998 1.00 98.31 94 LEU A O 1
ATOM 790 N N . GLU A 1 95 ? 3.324 5.270 -2.791 1.00 97.94 95 GLU A N 1
ATOM 791 C CA . GLU A 1 95 ? 4.691 5.434 -3.304 1.00 97.94 95 GLU A CA 1
ATOM 792 C C . GLU A 1 95 ? 5.712 4.713 -2.416 1.00 97.94 95 GLU A C 1
ATOM 794 O O . GLU A 1 95 ? 6.528 3.956 -2.928 1.00 97.94 95 GLU A O 1
ATOM 799 N N . GLU A 1 96 ? 5.622 4.847 -1.089 1.00 98.50 96 GLU A N 1
ATOM 800 C CA . GLU A 1 96 ? 6.514 4.150 -0.148 1.00 98.50 96 GLU A CA 1
ATOM 801 C C . GLU A 1 96 ? 6.368 2.619 -0.227 1.00 98.50 96 GLU A C 1
ATOM 803 O O . GLU A 1 96 ? 7.348 1.878 -0.133 1.00 98.50 96 GLU A O 1
ATOM 808 N N . ILE A 1 97 ? 5.149 2.118 -0.465 1.00 97.88 97 ILE A N 1
ATOM 809 C CA . ILE A 1 97 ? 4.911 0.687 -0.707 1.00 97.88 97 ILE A CA 1
ATOM 810 C C . ILE A 1 97 ? 5.613 0.220 -1.988 1.00 97.88 97 ILE A C 1
ATOM 812 O O . ILE A 1 97 ? 6.233 -0.847 -1.985 1.00 97.88 97 ILE A O 1
ATOM 816 N N . LEU A 1 98 ? 5.521 0.995 -3.074 1.00 97.38 98 LEU A N 1
ATOM 817 C CA . LEU A 1 98 ? 6.193 0.679 -4.337 1.00 97.38 98 LEU A CA 1
ATOM 818 C C . LEU A 1 98 ? 7.714 0.785 -4.204 1.00 97.38 98 LEU A C 1
ATOM 820 O O . LEU A 1 98 ? 8.433 -0.089 -4.685 1.00 97.38 98 LEU A O 1
ATOM 824 N N . TYR A 1 99 ? 8.204 1.804 -3.500 1.00 97.00 99 TYR A N 1
ATOM 825 C CA . TYR A 1 99 ? 9.625 2.002 -3.245 1.00 97.00 99 TYR A CA 1
ATOM 826 C C . TYR A 1 99 ? 10.208 0.845 -2.432 1.00 97.00 99 TYR A C 1
ATOM 828 O O . TYR A 1 99 ? 11.254 0.310 -2.796 1.00 97.00 99 TYR A O 1
ATOM 836 N N . HIS A 1 100 ? 9.510 0.382 -1.388 1.00 95.75 100 HIS A N 1
ATOM 837 C CA . HIS A 1 100 ? 9.918 -0.815 -0.652 1.00 95.75 100 HIS A CA 1
ATOM 838 C C . HIS A 1 100 ? 9.938 -2.057 -1.549 1.00 95.75 100 HIS A C 1
ATOM 840 O O . HIS A 1 100 ? 10.872 -2.848 -1.477 1.00 95.75 100 HIS A O 1
ATOM 846 N N . ALA A 1 101 ? 8.930 -2.234 -2.408 1.00 94.50 101 ALA A N 1
ATOM 847 C CA . ALA A 1 101 ? 8.866 -3.374 -3.322 1.00 94.50 101 ALA A CA 1
ATOM 848 C C . ALA A 1 101 ? 9.974 -3.369 -4.393 1.00 94.50 101 ALA A C 1
ATOM 850 O O . ALA A 1 101 ? 10.251 -4.412 -4.981 1.00 94.50 101 ALA A O 1
ATOM 851 N N . PHE A 1 102 ? 10.603 -2.218 -4.640 1.00 95.44 102 PHE A N 1
ATOM 852 C CA . PHE A 1 102 ? 11.727 -2.074 -5.563 1.00 95.44 102 PHE A CA 1
ATOM 853 C C . PHE A 1 102 ? 13.094 -2.147 -4.857 1.00 95.44 102 PHE A C 1
ATOM 855 O O . PHE A 1 102 ? 13.983 -2.867 -5.303 1.00 95.44 102 PHE A O 1
ATOM 862 N N . PHE A 1 103 ? 13.269 -1.437 -3.737 1.00 93.12 103 PHE A N 1
ATOM 863 C CA . PHE A 1 103 ? 14.558 -1.293 -3.042 1.00 93.12 103 PHE A CA 1
ATOM 864 C C . PHE A 1 103 ? 14.720 -2.137 -1.769 1.00 93.12 103 PHE A C 1
ATOM 866 O O . PHE A 1 103 ? 15.795 -2.110 -1.173 1.00 93.12 103 PHE A O 1
ATOM 873 N N . GLU A 1 104 ? 13.672 -2.816 -1.294 1.00 91.31 104 GLU A N 1
ATOM 874 C CA . GLU A 1 104 ? 13.625 -3.496 0.018 1.00 91.31 104 GLU A CA 1
ATOM 875 C C . GLU A 1 104 ? 13.986 -2.585 1.204 1.00 91.31 104 GLU A C 1
ATOM 877 O O . GLU A 1 104 ? 14.479 -3.034 2.239 1.00 91.31 104 GLU A O 1
ATOM 882 N N . SER A 1 105 ? 13.748 -1.278 1.083 1.00 92.31 105 SER A N 1
ATOM 883 C CA . SER A 1 105 ? 14.143 -0.319 2.114 1.00 92.31 105 SER A CA 1
ATOM 884 C C . SER A 1 105 ? 13.258 -0.444 3.359 1.00 92.31 105 SER A C 1
ATOM 886 O O . SER A 1 105 ? 12.055 -0.181 3.304 1.00 92.31 105 SER A O 1
ATOM 888 N N . GLU A 1 106 ? 13.844 -0.806 4.502 1.00 93.31 106 GLU A N 1
ATOM 889 C CA . GLU A 1 106 ? 13.134 -0.826 5.789 1.00 93.31 106 GLU A CA 1
ATOM 890 C C . GLU A 1 106 ? 12.564 0.558 6.139 1.00 93.31 106 GLU A C 1
ATOM 892 O O . GLU A 1 106 ? 11.421 0.655 6.583 1.00 93.31 106 GLU A O 1
ATOM 897 N N . ASP A 1 107 ? 13.304 1.631 5.844 1.00 96.50 107 ASP A N 1
ATOM 898 C CA . ASP A 1 107 ? 12.853 3.008 6.068 1.00 96.50 107 ASP A CA 1
ATOM 899 C C . ASP A 1 107 ? 11.549 3.307 5.318 1.00 96.50 107 ASP A C 1
ATOM 901 O O . ASP A 1 107 ? 10.614 3.840 5.915 1.00 96.50 107 ASP A O 1
ATOM 905 N N . SER A 1 108 ? 11.442 2.897 4.047 1.00 96.44 108 SER A N 1
ATOM 906 C CA . SER A 1 108 ? 10.202 3.068 3.271 1.00 96.44 108 SER A CA 1
ATOM 907 C C . SER A 1 108 ? 9.035 2.245 3.819 1.00 96.44 108 SER A C 1
ATOM 909 O O . SER A 1 108 ? 7.897 2.710 3.883 1.00 96.44 108 SER A O 1
ATOM 911 N N . LEU A 1 109 ? 9.307 1.039 4.330 1.00 95.56 109 LEU A N 1
ATOM 912 C CA . LEU A 1 109 ? 8.278 0.216 4.963 1.00 95.56 109 LEU A CA 1
ATOM 913 C C . LEU A 1 109 ? 7.747 0.876 6.243 1.00 95.56 109 LEU A C 1
ATOM 915 O O . LEU A 1 109 ? 6.534 0.932 6.468 1.00 95.56 109 LEU A O 1
ATOM 919 N N . LEU A 1 110 ? 8.646 1.422 7.063 1.00 97.31 110 LEU A N 1
ATOM 920 C CA . LEU A 1 110 ? 8.295 2.168 8.270 1.00 97.31 110 LEU A CA 1
ATOM 921 C C . LEU A 1 110 ? 7.571 3.481 7.938 1.00 97.31 110 LEU A C 1
ATOM 923 O O . LEU A 1 110 ? 6.606 3.831 8.626 1.00 97.31 110 LEU A O 1
ATOM 927 N N . ALA A 1 111 ? 7.975 4.178 6.872 1.00 98.31 111 ALA A N 1
ATOM 928 C CA . ALA A 1 111 ? 7.305 5.377 6.375 1.00 98.31 111 ALA A CA 1
ATOM 929 C C . ALA A 1 111 ? 5.867 5.067 5.930 1.00 98.31 111 ALA A C 1
ATOM 931 O O . ALA A 1 111 ? 4.929 5.712 6.408 1.00 98.31 111 ALA A O 1
ATOM 932 N N . ALA A 1 112 ? 5.662 4.005 5.143 1.00 98.38 112 ALA A N 1
ATOM 933 C CA . ALA A 1 112 ? 4.332 3.531 4.761 1.00 98.38 112 ALA A CA 1
ATOM 934 C C . ALA A 1 112 ? 3.470 3.203 5.994 1.00 98.38 112 ALA A C 1
ATOM 936 O O . ALA A 1 112 ? 2.315 3.622 6.088 1.00 98.38 112 ALA A O 1
ATOM 937 N N . MET A 1 113 ? 4.024 2.504 6.992 1.00 98.25 113 MET A N 1
ATOM 938 C CA . MET A 1 113 ? 3.316 2.210 8.246 1.00 98.25 113 MET A CA 1
ATOM 939 C C . MET A 1 113 ? 2.941 3.481 9.022 1.00 98.25 113 MET A C 1
ATOM 941 O O . MET A 1 113 ? 1.845 3.561 9.596 1.00 98.25 113 MET A O 1
ATOM 945 N N . CYS A 1 114 ? 3.830 4.474 9.052 1.00 98.25 114 CYS A N 1
ATOM 946 C CA . CYS A 1 114 ? 3.575 5.771 9.668 1.00 98.25 114 CYS A CA 1
ATOM 947 C C . CYS A 1 114 ? 2.431 6.498 8.950 1.00 98.25 114 CYS A C 1
ATOM 949 O O . CYS A 1 114 ? 1.454 6.879 9.594 1.00 98.25 114 CYS A O 1
ATOM 951 N N . GLY A 1 115 ? 2.477 6.583 7.619 1.00 98.38 115 GLY A N 1
ATOM 952 C CA . GLY A 1 115 ? 1.429 7.223 6.828 1.00 98.38 115 GLY A CA 1
ATOM 953 C C . GLY A 1 115 ? 0.076 6.504 6.917 1.00 98.38 115 GLY A C 1
ATOM 954 O O . GLY A 1 115 ? -0.958 7.155 7.042 1.00 98.38 115 GLY A O 1
ATOM 955 N N . VAL A 1 116 ? 0.040 5.168 7.000 1.00 98.19 116 VAL A N 1
ATOM 956 C CA . VAL A 1 116 ? -1.210 4.436 7.299 1.00 98.19 116 VAL A CA 1
ATOM 957 C C . VAL A 1 116 ? -1.758 4.810 8.681 1.00 98.19 116 VAL A C 1
ATOM 959 O O . VAL A 1 116 ? -2.969 4.945 8.862 1.00 98.19 116 VAL A O 1
ATOM 962 N N . SER A 1 117 ? -0.878 5.000 9.668 1.00 97.38 117 SER A N 1
ATOM 963 C CA . SER A 1 117 ? -1.272 5.458 11.007 1.00 97.38 117 SER A CA 1
ATOM 964 C C . SER A 1 117 ? -1.837 6.877 10.979 1.00 97.38 117 SER A C 1
ATOM 966 O O . SER A 1 117 ? -2.793 7.164 11.693 1.00 97.38 117 SER A O 1
ATOM 968 N N . GLU A 1 118 ? -1.258 7.751 10.158 1.00 97.12 118 GLU A N 1
ATOM 969 C CA . GLU A 1 118 ? -1.725 9.114 9.905 1.00 97.12 118 GLU A CA 1
ATOM 970 C C . GLU A 1 118 ? -3.127 9.105 9.273 1.00 97.12 118 GLU A C 1
ATOM 972 O O . GLU A 1 118 ? -4.042 9.731 9.808 1.00 97.12 118 GLU A O 1
ATOM 977 N N . LEU A 1 119 ? -3.334 8.310 8.215 1.00 96.50 119 LEU A N 1
ATOM 978 C CA . LEU A 1 119 ? -4.634 8.138 7.554 1.00 96.50 119 LEU A CA 1
ATOM 979 C C . LEU A 1 119 ? -5.710 7.638 8.528 1.00 96.50 119 LEU A C 1
ATOM 981 O O . LEU A 1 119 ? -6.846 8.113 8.498 1.00 96.50 119 LEU A O 1
ATOM 985 N N . LEU A 1 120 ? -5.356 6.717 9.432 1.00 96.12 120 LEU A N 1
ATOM 986 C CA . LEU A 1 120 ? -6.271 6.200 10.456 1.00 96.12 120 LEU A CA 1
ATOM 987 C C . LEU A 1 120 ? -6.781 7.288 11.405 1.00 96.12 120 LEU A C 1
ATOM 989 O O . LEU A 1 120 ? -7.947 7.238 11.792 1.00 96.12 120 LEU A O 1
ATOM 993 N N . LYS A 1 121 ? -5.959 8.291 11.749 1.00 94.25 121 LYS A N 1
ATOM 994 C CA . LYS A 1 121 ? -6.394 9.409 12.609 1.00 94.25 121 LYS A CA 1
ATOM 995 C C . LYS A 1 121 ? -7.576 10.164 11.993 1.00 94.25 121 LYS A C 1
ATOM 997 O O . LYS A 1 121 ? -8.417 10.672 12.730 1.00 94.25 121 LYS A O 1
ATOM 1002 N N . GLY A 1 122 ? -7.667 10.196 10.660 1.00 90.62 122 GLY A N 1
ATOM 1003 C CA . GLY A 1 122 ? -8.756 10.839 9.924 1.00 90.62 122 GLY A CA 1
ATOM 1004 C C . GLY A 1 122 ? -10.131 10.183 10.101 1.00 90.62 122 GLY A C 1
ATOM 1005 O O . GLY A 1 122 ? -11.138 10.835 9.844 1.00 90.62 122 GLY A O 1
ATOM 1006 N N . TYR A 1 123 ? -10.195 8.933 10.571 1.00 88.31 123 TYR A N 1
ATOM 1007 C CA . TYR A 1 123 ? -11.453 8.208 10.799 1.00 88.31 123 TYR A CA 1
ATOM 1008 C C . TYR A 1 123 ? -11.956 8.281 12.250 1.00 88.31 123 TYR A C 1
ATOM 1010 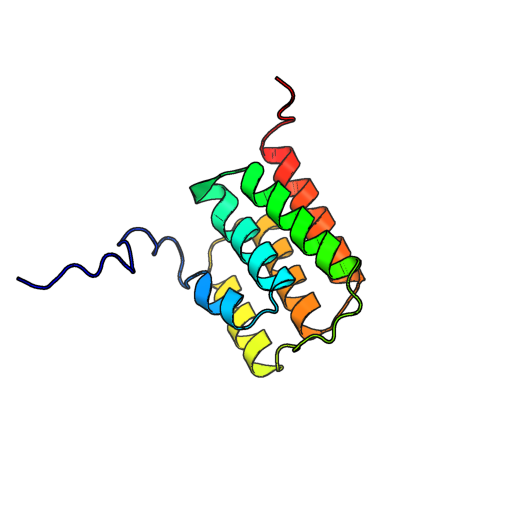O O . TYR A 1 123 ? -13.044 7.793 12.544 1.00 88.31 123 TYR A O 1
ATOM 1018 N N . GLY A 1 124 ? -11.207 8.928 13.149 1.00 75.00 124 GLY A N 1
ATOM 1019 C CA . GLY A 1 124 ? -11.519 8.960 14.577 1.00 75.00 124 GLY A CA 1
ATOM 1020 C C . GLY A 1 124 ? -11.192 7.644 15.293 1.00 75.00 124 GLY A C 1
ATOM 1021 O O . GLY A 1 124 ? -11.017 6.588 14.685 1.00 75.00 124 GLY A O 1
ATOM 1022 N N . ASP A 1 125 ? -11.059 7.715 16.616 1.00 60.53 125 ASP A N 1
ATOM 1023 C CA . ASP A 1 125 ? -10.819 6.542 17.458 1.00 60.53 125 ASP A CA 1
ATOM 1024 C C . ASP A 1 125 ? -12.137 5.751 17.537 1.00 60.53 125 ASP A C 1
ATOM 1026 O O . ASP A 1 125 ? -13.066 6.167 18.229 1.00 60.53 125 ASP A O 1
ATOM 1030 N N . GLU A 1 126 ? -12.268 4.645 16.795 1.00 53.91 126 GLU A N 1
ATOM 1031 C CA . GLU A 1 126 ? -13.411 3.715 16.885 1.00 53.91 126 GLU A CA 1
ATOM 1032 C C . GLU A 1 126 ? -13.385 2.945 18.223 1.00 53.91 126 GLU A C 1
ATOM 1034 O O . GLU A 1 126 ? -13.261 1.719 18.283 1.00 53.91 126 GLU A O 1
ATOM 1039 N N . ARG A 1 127 ? -13.473 3.696 19.321 1.00 45.94 127 ARG A N 1
ATOM 1040 C CA . ARG A 1 127 ? -13.816 3.252 20.669 1.00 45.94 127 ARG A CA 1
ATOM 1041 C C . ARG A 1 127 ? -15.117 3.945 21.080 1.00 45.94 127 ARG A C 1
ATOM 1043 O O . ARG A 1 127 ? -15.122 4.787 21.974 1.00 45.94 127 ARG A O 1
ATOM 1050 N N . THR A 1 128 ? -16.212 3.583 20.422 1.00 39.78 128 THR A N 1
ATOM 1051 C CA . THR A 1 128 ? -17.581 3.770 20.933 1.00 39.78 128 THR A CA 1
ATOM 1052 C C . THR A 1 128 ? -18.357 2.490 20.742 1.00 39.78 128 THR A C 1
ATOM 1054 O O . THR A 1 128 ? -18.317 1.976 19.602 1.00 39.78 128 THR A O 1
#

Secondary structure (DSSP, 8-state):
-----TTS-TT-TTSSS-HHHHHTSS-HHHHHHHHHHHHTTTTTTHHHHHHHHHHHHHHHT--PPP-PPPHHHHHHHHHHHHTS---HHHHHHHHHHHHHHHH--HHHHHHHHHHHHHHHHTT-----

Foldseek 3Di:
DDDDPPPDPPPQPPFPDGLCLPLVQFDPLLSLLLVLLVCQVPPVPLVSLVRSLVSLVVLVVDPDDTDADDPVSLVVVLVRLVRGPDDPLSSLLNNLSSVCSHPVDPVSSVSNSVSSVVSNVVVPDPPD

InterPro domains:
  IPR021739 SaV-like [PF11753] (8-57)

Solvent-accessible surface area (backbone atoms only — not comparable to full-atom values): 7375 Å² total; per-residue (Å²): 133,83,81,81,64,88,86,62,68,94,79,63,76,84,46,81,59,58,72,62,78,55,32,74,68,38,47,76,40,58,18,48,19,47,50,21,59,72,38,16,92,83,66,61,37,55,60,24,35,55,49,16,45,53,26,51,51,51,49,73,74,47,88,69,88,74,70,58,44,51,74,68,56,48,52,52,50,49,57,49,50,71,60,32,96,60,57,72,62,61,44,50,27,48,49,23,50,53,47,20,44,51,70,67,37,64,67,32,48,52,48,23,47,48,39,43,54,55,57,40,61,77,66,53,83,92,80,124